Protein AF-A0A951XBA9-F1 (afdb_monomer_lite)

Secondary structure (DSSP, 8-state):
---PPPPPHHHHHHHHHHHHHHHHHHHHH-SS--HHHHHHHHHHHHHHTT-----S---

Structure (mmCIF, N/CA/C/O backbone):
data_AF-A0A951XBA9-F1
#
_entry.id   AF-A0A951XBA9-F1
#
loop_
_atom_site.group_PDB
_atom_site.id
_atom_site.type_symbol
_atom_site.label_atom_id
_atom_site.label_alt_id
_atom_site.label_comp_id
_atom_site.label_asym_id
_atom_site.label_entity_id
_atom_site.label_seq_id
_atom_site.pdbx_PDB_ins_code
_atom_site.Cartn_x
_atom_site.Cartn_y
_atom_site.Cartn_z
_atom_site.occupancy
_atom_site.B_iso_or_equiv
_atom_site.auth_seq_id
_atom_site.auth_comp_id
_atom_site.auth_asym_id
_atom_site.auth_atom_id
_atom_site.pdbx_PDB_model_num
ATOM 1 N N . MET A 1 1 ? -5.505 22.770 20.042 1.00 48.09 1 MET A N 1
ATOM 2 C CA . MET A 1 1 ? -5.096 21.402 19.663 1.00 48.09 1 MET A CA 1
ATOM 3 C C . MET A 1 1 ? -6.197 20.855 18.782 1.00 48.09 1 MET A C 1
ATOM 5 O O . MET A 1 1 ? -7.322 20.770 19.258 1.00 48.09 1 MET A O 1
ATOM 9 N N . ASN A 1 2 ? -5.922 20.616 17.499 1.00 59.72 2 ASN A N 1
ATOM 10 C CA . ASN A 1 2 ? -6.937 20.093 16.584 1.00 59.72 2 ASN A CA 1
ATOM 11 C C . ASN A 1 2 ? -7.318 18.685 17.044 1.00 59.72 2 ASN A C 1
ATOM 13 O O . ASN A 1 2 ? -6.455 17.815 17.139 1.00 59.72 2 ASN A O 1
ATOM 17 N N . GLN A 1 3 ? -8.591 18.493 17.384 1.00 63.62 3 GLN A N 1
ATOM 18 C CA . GLN A 1 3 ? -9.144 17.167 17.613 1.00 63.62 3 GLN A CA 1
ATOM 19 C C . GLN A 1 3 ? -9.329 16.524 16.241 1.00 63.62 3 GLN A C 1
ATOM 21 O O . GLN A 1 3 ? -10.178 16.959 15.470 1.00 63.62 3 GLN A O 1
ATOM 26 N N . PHE A 1 4 ? -8.490 15.546 15.913 1.00 79.25 4 PHE A N 1
ATOM 27 C CA . PHE A 1 4 ? -8.728 14.694 14.756 1.00 79.25 4 PHE A CA 1
ATOM 28 C C . PHE A 1 4 ? -9.776 13.659 15.150 1.00 79.25 4 PHE A C 1
ATOM 30 O O . PHE A 1 4 ? -9.626 12.981 16.168 1.00 79.25 4 PHE A O 1
ATOM 37 N N . GLU A 1 5 ? -10.846 13.563 14.367 1.00 83.81 5 GLU A N 1
ATOM 38 C CA . GLU A 1 5 ? -11.814 12.486 14.526 1.00 83.81 5 GLU A CA 1
ATOM 39 C C . GLU A 1 5 ? -11.140 11.141 14.238 1.00 83.81 5 GLU A C 1
ATOM 41 O O . GLU A 1 5 ? -10.289 11.015 13.353 1.00 83.81 5 GLU A O 1
ATOM 46 N N . LYS A 1 6 ? -11.493 10.130 15.034 1.00 87.75 6 LYS A N 1
ATOM 47 C CA . LYS A 1 6 ? -11.005 8.767 14.839 1.00 87.75 6 LYS A CA 1
ATOM 48 C C . LYS A 1 6 ? -11.609 8.223 13.543 1.00 87.75 6 LYS A C 1
ATOM 50 O O . LYS A 1 6 ? -12.829 8.200 13.413 1.00 87.75 6 LYS A O 1
ATOM 55 N N . ILE A 1 7 ? -10.761 7.742 12.635 1.00 90.25 7 ILE A N 1
ATOM 56 C CA . ILE A 1 7 ? -11.209 7.037 11.429 1.00 90.25 7 ILE A CA 1
ATOM 57 C C . ILE A 1 7 ? -11.989 5.771 11.801 1.00 90.25 7 ILE A C 1
ATOM 59 O O . ILE A 1 7 ? -11.741 5.149 12.843 1.00 90.25 7 ILE A O 1
ATOM 63 N N . SER A 1 8 ? -12.935 5.384 10.954 1.00 96.19 8 SER A N 1
ATOM 64 C CA . SER A 1 8 ? -13.666 4.133 11.130 1.00 96.19 8 SER A CA 1
ATOM 65 C C . SER A 1 8 ? -12.733 2.921 11.012 1.00 96.19 8 SER A C 1
ATOM 67 O O . SER A 1 8 ? -11.672 2.973 10.388 1.00 96.19 8 SER A O 1
ATOM 69 N N . GLU A 1 9 ? -13.138 1.796 11.604 1.00 96.06 9 GLU A N 1
ATOM 70 C CA . GLU A 1 9 ? -12.390 0.535 11.483 1.00 96.06 9 GLU A CA 1
ATOM 71 C C . GLU A 1 9 ? -12.283 0.069 10.025 1.00 96.06 9 GLU A C 1
ATOM 73 O O . GLU A 1 9 ? -11.281 -0.529 9.638 1.00 96.06 9 GLU A O 1
ATOM 78 N N . GLU A 1 10 ? -13.289 0.384 9.206 1.00 96.19 10 GLU A N 1
ATOM 79 C CA . GLU A 1 10 ? -13.295 0.047 7.786 1.00 96.19 10 GLU A CA 1
ATOM 80 C C . GLU A 1 10 ? -12.289 0.889 6.995 1.00 96.19 10 GLU A C 1
ATOM 82 O O . GLU A 1 10 ? -11.519 0.341 6.207 1.00 96.19 10 GLU A O 1
ATOM 87 N N . GLU A 1 11 ? -12.222 2.199 7.243 1.00 96.44 11 GLU A N 1
ATOM 88 C CA . GLU A 1 11 ? -11.212 3.068 6.627 1.00 96.44 11 GLU A CA 1
ATOM 89 C C . GLU A 1 11 ? -9.791 2.647 7.023 1.00 96.44 11 GLU A C 1
ATOM 91 O O . GLU A 1 11 ? -8.908 2.585 6.166 1.00 96.44 11 GLU A O 1
ATOM 96 N N . ASP A 1 12 ? -9.569 2.289 8.292 1.00 96.56 12 ASP A N 1
ATOM 97 C CA . ASP A 1 12 ? -8.279 1.773 8.769 1.00 96.56 12 ASP A CA 1
ATOM 98 C C . ASP A 1 12 ? -7.919 0.438 8.093 1.00 96.56 12 ASP A C 1
ATOM 100 O O . ASP A 1 12 ? -6.784 0.234 7.650 1.00 96.56 12 ASP A O 1
ATOM 104 N N . ARG A 1 13 ? -8.898 -0.463 7.940 1.00 97.50 13 ARG A N 1
ATOM 105 C CA . ARG A 1 13 ? -8.725 -1.748 7.249 1.00 97.50 13 ARG A CA 1
ATOM 106 C C . ARG A 1 13 ? -8.366 -1.558 5.775 1.00 97.50 13 ARG A C 1
ATOM 108 O O . ARG A 1 13 ? -7.431 -2.204 5.293 1.00 97.50 13 ARG A O 1
ATOM 115 N N . ILE A 1 14 ? -9.077 -0.679 5.071 1.00 97.75 14 ILE A N 1
ATOM 116 C CA . ILE A 1 14 ? -8.812 -0.346 3.665 1.00 97.75 14 ILE A CA 1
ATOM 117 C C . ILE A 1 14 ? -7.425 0.293 3.532 1.00 97.75 14 ILE A C 1
ATOM 119 O O . ILE A 1 14 ? -6.615 -0.151 2.716 1.00 97.75 14 ILE A O 1
ATOM 123 N N . GLY A 1 15 ? -7.112 1.288 4.367 1.00 97.88 15 GLY A N 1
ATOM 124 C CA . GLY A 1 15 ? -5.830 1.992 4.344 1.00 97.88 15 GLY A CA 1
ATOM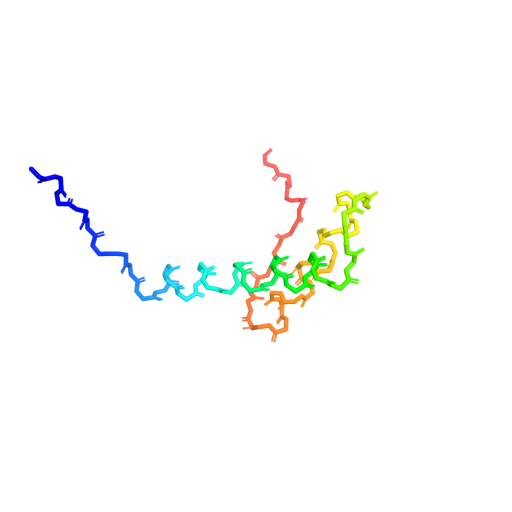 125 C C . GLY A 1 15 ? -4.641 1.054 4.556 1.00 97.88 15 GLY A C 1
ATOM 126 O O . GLY A 1 15 ? -3.681 1.085 3.784 1.00 97.88 15 GLY A O 1
ATOM 127 N N . LYS A 1 16 ? -4.728 0.148 5.538 1.00 98.12 16 LYS A N 1
ATOM 128 C CA . LYS A 1 16 ? -3.704 -0.881 5.780 1.00 98.12 16 LYS A CA 1
ATOM 129 C C . LYS A 1 16 ? -3.487 -1.778 4.566 1.00 98.12 16 LYS A C 1
ATOM 131 O O . LYS A 1 16 ? -2.343 -2.057 4.214 1.00 98.12 16 LYS A O 1
ATOM 136 N N . ALA A 1 17 ? -4.559 -2.216 3.909 1.00 98.56 17 ALA A N 1
ATOM 137 C CA . ALA A 1 17 ? -4.450 -3.059 2.722 1.00 98.56 17 ALA A CA 1
ATOM 138 C C . ALA A 1 17 ? -3.774 -2.333 1.549 1.00 98.56 17 ALA A C 1
ATOM 140 O O . ALA A 1 17 ? -2.905 -2.911 0.898 1.00 98.56 17 ALA A O 1
ATOM 141 N N . ILE A 1 18 ? -4.122 -1.062 1.327 1.00 98.38 18 ILE A N 1
ATOM 142 C CA . ILE A 1 18 ? -3.507 -0.196 0.310 1.00 98.38 18 ILE A CA 1
ATOM 143 C C . ILE A 1 18 ? -2.007 -0.043 0.573 1.00 98.38 18 ILE A C 1
ATOM 145 O O . ILE A 1 18 ? -1.202 -0.299 -0.320 1.00 98.38 18 ILE A O 1
ATOM 149 N N . VAL A 1 19 ? -1.613 0.327 1.794 1.00 98.50 19 VAL A N 1
ATOM 150 C CA . VAL A 1 19 ? -0.195 0.538 2.135 1.00 98.50 19 VAL A CA 1
ATOM 151 C C . VAL A 1 19 ? 0.604 -0.757 1.993 1.00 98.50 19 VAL A C 1
ATOM 153 O O . VAL A 1 19 ? 1.666 -0.749 1.373 1.00 98.50 19 VAL A O 1
ATOM 156 N N . ASN A 1 20 ? 0.078 -1.877 2.494 1.00 98.56 20 ASN A N 1
ATOM 157 C CA . ASN A 1 20 ? 0.743 -3.175 2.385 1.00 98.56 20 ASN A CA 1
ATOM 158 C C . ASN A 1 20 ? 0.910 -3.608 0.924 1.00 98.56 20 ASN A C 1
ATOM 160 O O . ASN A 1 20 ? 1.997 -4.016 0.527 1.00 98.56 20 ASN A O 1
ATOM 164 N N . ALA A 1 21 ? -0.137 -3.490 0.103 1.00 98.50 21 ALA A N 1
ATOM 165 C CA . ALA A 1 21 ? -0.052 -3.851 -1.308 1.00 98.50 21 ALA A CA 1
ATOM 166 C C . ALA A 1 21 ? 0.944 -2.956 -2.067 1.00 98.50 21 ALA A C 1
ATOM 168 O O . ALA A 1 21 ? 1.714 -3.460 -2.878 1.00 98.50 21 ALA A O 1
ATOM 169 N N . ALA A 1 22 ? 0.985 -1.651 -1.786 1.00 98.00 22 ALA A N 1
ATOM 170 C CA . ALA A 1 22 ? 1.923 -0.737 -2.436 1.00 98.00 22 ALA A CA 1
ATOM 171 C C . ALA A 1 22 ? 3.373 -1.042 -2.033 1.00 98.00 22 ALA A C 1
ATOM 173 O O . ALA A 1 22 ? 4.262 -1.060 -2.886 1.00 98.00 22 ALA A O 1
ATOM 174 N N . TYR A 1 23 ? 3.594 -1.332 -0.747 1.00 98.31 23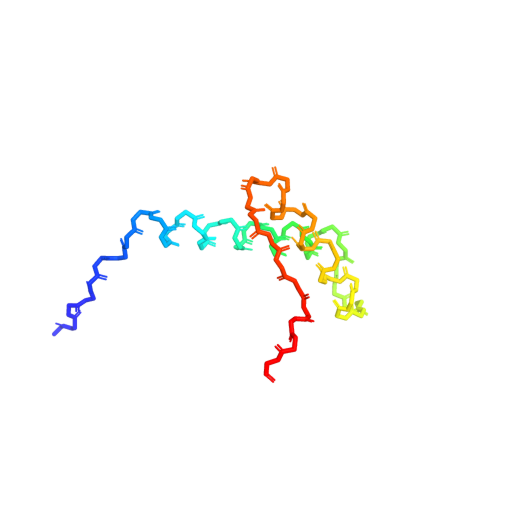 TYR A N 1
ATOM 175 C CA . TYR A 1 23 ? 4.894 -1.734 -0.225 1.00 98.31 23 TYR A CA 1
ATOM 176 C C . TYR A 1 23 ? 5.396 -3.023 -0.881 1.00 98.31 23 TYR A C 1
ATOM 178 O O . TYR A 1 23 ? 6.514 -3.040 -1.387 1.00 98.31 23 TYR A O 1
ATOM 186 N N . GLU A 1 24 ? 4.573 -4.074 -0.935 1.00 98.38 24 GLU A N 1
ATOM 187 C CA . GLU A 1 24 ? 4.968 -5.348 -1.547 1.00 98.38 24 GLU A CA 1
ATOM 188 C C . GLU A 1 24 ? 5.252 -5.198 -3.048 1.00 98.38 24 GLU A C 1
ATOM 190 O O . GLU A 1 24 ? 6.264 -5.701 -3.527 1.00 98.38 24 GLU A O 1
ATOM 195 N N . VAL A 1 25 ? 4.436 -4.440 -3.796 1.00 97.94 25 VAL A N 1
ATOM 196 C CA . VAL A 1 25 ? 4.727 -4.165 -5.217 1.00 97.94 25 VAL A CA 1
ATOM 197 C C . VAL A 1 25 ? 6.076 -3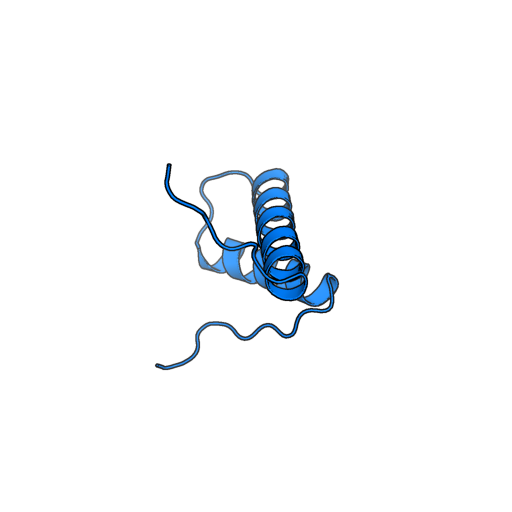.468 -5.373 1.00 97.94 25 VAL A C 1
ATOM 199 O O . VAL A 1 25 ? 6.885 -3.881 -6.202 1.00 97.94 25 VAL A O 1
ATOM 202 N N . HIS A 1 26 ? 6.339 -2.425 -4.583 1.00 97.38 26 HIS A N 1
ATOM 203 C CA . HIS A 1 26 ? 7.589 -1.680 -4.684 1.00 97.38 26 HIS A CA 1
ATOM 204 C C . HIS A 1 26 ? 8.806 -2.516 -4.270 1.00 97.38 26 HIS A C 1
ATOM 206 O O . HIS A 1 26 ? 9.846 -2.448 -4.921 1.00 97.38 26 HIS A O 1
ATOM 212 N N . LYS A 1 27 ? 8.672 -3.318 -3.212 1.00 97.81 27 LYS A N 1
ATOM 213 C CA . LYS A 1 27 ? 9.723 -4.206 -2.709 1.00 97.81 27 LYS A CA 1
ATOM 214 C C . LYS A 1 27 ? 10.114 -5.267 -3.737 1.00 97.81 27 LYS A C 1
ATOM 216 O O . LYS A 1 27 ? 11.303 -5.507 -3.919 1.00 97.81 27 LYS A O 1
ATOM 221 N N . GLU A 1 28 ? 9.136 -5.881 -4.401 1.00 97.38 28 GLU A N 1
ATOM 222 C CA . GLU A 1 28 ? 9.388 -6.959 -5.364 1.00 97.38 28 GLU A CA 1
ATOM 223 C C . GLU A 1 28 ? 9.841 -6.437 -6.735 1.00 97.38 28 GLU A C 1
ATOM 225 O O . GLU A 1 28 ? 10.706 -7.035 -7.372 1.00 97.38 28 GLU A O 1
ATOM 230 N N . LEU A 1 29 ? 9.273 -5.323 -7.211 1.00 96.31 29 LEU A N 1
ATOM 231 C CA . LEU A 1 29 ? 9.550 -4.811 -8.559 1.00 96.31 29 LEU A CA 1
ATOM 232 C C . LEU A 1 29 ? 10.669 -3.767 -8.614 1.00 96.31 29 LEU A C 1
ATOM 234 O O . LEU A 1 29 ? 11.292 -3.592 -9.662 1.00 96.31 29 LEU A O 1
ATOM 238 N N . GLY A 1 30 ? 10.906 -3.048 -7.518 1.00 93.81 30 GLY A N 1
ATOM 239 C CA . GLY A 1 30 ? 11.792 -1.892 -7.500 1.00 93.81 30 GLY A CA 1
ATOM 240 C C . GLY A 1 30 ? 11.270 -0.700 -8.325 1.00 93.81 30 GLY A C 1
ATOM 241 O O . GLY A 1 30 ? 10.216 -0.759 -8.971 1.00 93.81 30 GLY A O 1
ATOM 242 N N . PRO A 1 31 ? 11.974 0.442 -8.289 1.00 93.25 31 PRO A N 1
ATOM 243 C CA . PRO A 1 31 ? 11.578 1.648 -9.017 1.00 93.25 31 PRO A CA 1
ATOM 244 C C . PRO A 1 31 ? 11.804 1.525 -10.538 1.00 93.25 31 PRO A C 1
ATOM 246 O O . PRO A 1 31 ? 12.652 0.763 -10.991 1.00 93.25 31 PRO A O 1
ATOM 249 N N . GLY A 1 32 ? 11.105 2.346 -11.335 1.00 89.94 32 GLY A N 1
ATOM 250 C CA . GLY A 1 32 ? 11.423 2.568 -12.759 1.00 89.94 32 GLY A CA 1
ATOM 251 C C . GLY A 1 32 ? 10.586 1.795 -13.785 1.00 89.94 32 GLY A C 1
ATOM 252 O O . GLY A 1 32 ? 10.845 1.908 -14.981 1.00 89.94 32 GLY A O 1
ATOM 253 N N . LEU A 1 33 ? 9.571 1.042 -13.352 1.00 93.19 33 LEU A N 1
ATOM 254 C CA . LEU A 1 33 ? 8.613 0.406 -14.263 1.00 93.19 33 LEU A CA 1
ATOM 255 C C . LEU A 1 33 ? 7.455 1.340 -14.630 1.00 93.19 33 LEU A C 1
ATOM 257 O O . LEU A 1 33 ? 7.181 2.333 -13.957 1.00 93.19 33 LEU A O 1
ATOM 261 N N . LEU A 1 34 ? 6.750 0.982 -15.703 1.00 96.06 34 LEU A N 1
ATOM 262 C CA . LEU A 1 34 ? 5.554 1.691 -16.148 1.00 96.06 34 LEU A CA 1
ATOM 263 C C . LEU A 1 34 ? 4.431 1.589 -15.110 1.00 96.06 34 LEU A C 1
ATOM 265 O O . LEU A 1 34 ? 4.215 0.529 -14.517 1.00 96.06 34 LEU A O 1
ATOM 269 N N . GLU A 1 35 ? 3.639 2.656 -15.002 1.00 94.75 35 GLU A N 1
ATOM 270 C CA . GLU A 1 35 ? 2.447 2.726 -14.148 1.00 94.75 35 GLU A CA 1
ATOM 271 C C . GLU A 1 35 ? 1.524 1.518 -14.347 1.00 94.75 35 GLU A C 1
ATOM 273 O O . GLU A 1 35 ? 1.099 0.895 -13.381 1.00 94.75 35 GLU A O 1
ATOM 278 N N . LYS A 1 36 ? 1.289 1.109 -15.600 1.00 96.06 36 LYS A N 1
ATOM 279 C CA . LYS A 1 36 ? 0.435 -0.042 -15.924 1.00 96.06 36 LYS A CA 1
ATOM 280 C C . LYS A 1 36 ? 0.903 -1.344 -15.264 1.00 96.06 36 LYS A C 1
ATOM 282 O O . LYS A 1 36 ? 0.073 -2.175 -14.910 1.00 96.06 36 LYS A O 1
ATOM 287 N N . VAL A 1 37 ? 2.214 -1.544 -15.113 1.00 96.19 37 VAL A N 1
ATOM 288 C CA . VAL A 1 37 ? 2.760 -2.740 -14.452 1.00 96.19 37 VAL A CA 1
ATOM 289 C C . VAL A 1 37 ? 2.495 -2.665 -12.952 1.00 96.19 37 VAL A C 1
ATOM 291 O O . VAL A 1 37 ? 1.961 -3.614 -12.379 1.00 96.19 37 VAL 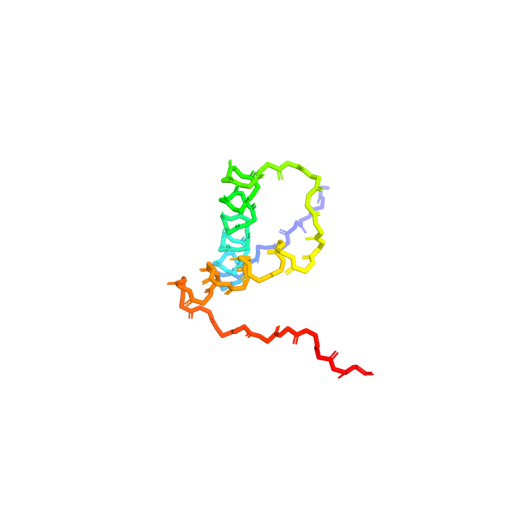A O 1
ATOM 294 N N . TYR A 1 38 ? 2.779 -1.510 -12.347 1.00 97.00 38 TYR A N 1
ATOM 295 C CA . TYR A 1 38 ? 2.472 -1.238 -10.945 1.00 97.00 38 TYR A CA 1
ATOM 296 C C . TYR A 1 38 ? 0.982 -1.437 -10.642 1.00 97.00 38 TYR A C 1
ATOM 298 O O . TYR A 1 38 ? 0.643 -2.164 -9.713 1.00 97.00 38 TYR A O 1
ATOM 306 N N . GLU A 1 39 ? 0.094 -0.868 -11.458 1.00 96.94 39 GLU A N 1
ATOM 307 C CA . GLU A 1 39 ? -1.358 -0.975 -11.304 1.00 96.94 39 GLU A CA 1
ATOM 308 C C . GLU A 1 39 ? -1.830 -2.437 -11.358 1.00 96.94 39 GLU A C 1
ATOM 310 O O . GLU A 1 39 ? -2.577 -2.877 -10.485 1.00 96.94 39 GLU A O 1
ATOM 315 N N . VAL A 1 40 ? -1.375 -3.222 -12.345 1.00 97.38 40 VAL A N 1
ATOM 316 C CA . VAL A 1 40 ? -1.751 -4.643 -12.472 1.00 97.38 40 VAL A CA 1
ATOM 317 C C . VAL A 1 40 ? -1.380 -5.423 -11.208 1.00 97.38 40 VAL A C 1
ATOM 319 O O . VAL A 1 40 ? -2.220 -6.152 -10.673 1.00 97.38 40 VAL A O 1
ATOM 322 N N . CYS A 1 41 ? -0.147 -5.268 -10.720 1.00 97.81 41 CYS A N 1
ATOM 323 C CA . CYS A 1 41 ? 0.335 -5.962 -9.526 1.00 97.81 41 CYS A CA 1
ATOM 324 C C . CYS A 1 41 ? -0.382 -5.478 -8.260 1.00 97.81 41 CYS A C 1
ATOM 326 O O . CYS A 1 41 ? -0.789 -6.288 -7.427 1.00 97.81 41 CYS A O 1
ATOM 328 N N . PHE A 1 42 ? -0.611 -4.173 -8.146 1.0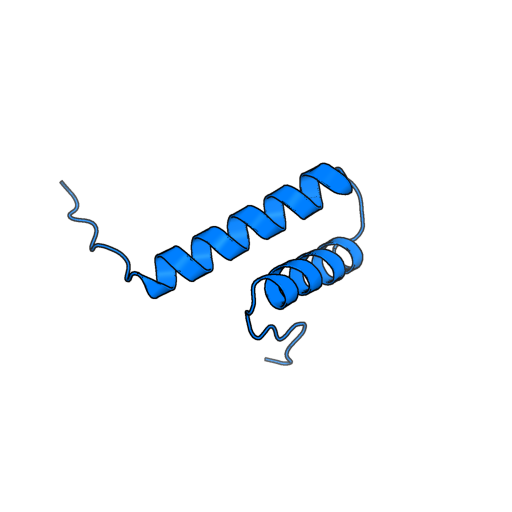0 98.06 42 PHE A N 1
ATOM 329 C CA . PHE A 1 42 ? -1.298 -3.570 -7.012 1.00 98.06 42 PHE A CA 1
ATOM 330 C C . PHE A 1 42 ? -2.750 -4.055 -6.904 1.00 98.06 42 PHE A C 1
ATOM 332 O O . PHE A 1 42 ? -3.165 -4.559 -5.859 1.00 98.06 42 PHE A O 1
ATOM 339 N N . CYS A 1 43 ? -3.500 -4.027 -8.011 1.00 98.25 43 CYS A N 1
ATOM 340 C CA . CYS A 1 43 ? -4.853 -4.580 -8.064 1.00 98.25 43 CYS A CA 1
ATOM 341 C C . CYS A 1 43 ? -4.875 -6.088 -7.779 1.00 98.25 43 CYS A C 1
ATOM 343 O O . CYS A 1 43 ? -5.819 -6.575 -7.159 1.00 98.25 43 CYS A O 1
ATOM 345 N N . HIS A 1 44 ? -3.865 -6.843 -8.225 1.00 98.19 44 HIS A N 1
ATOM 346 C CA . HIS A 1 44 ? -3.764 -8.272 -7.927 1.00 98.19 44 HIS A CA 1
ATOM 347 C C . HIS A 1 44 ? -3.640 -8.533 -6.418 1.00 98.19 44 HIS A C 1
ATOM 349 O O . HIS A 1 44 ? -4.369 -9.371 -5.885 1.00 98.19 44 HIS A O 1
ATOM 355 N N . LEU A 1 45 ? -2.775 -7.792 -5.718 1.00 98.44 45 LEU A N 1
ATOM 356 C CA . LEU A 1 45 ? -2.599 -7.943 -4.271 1.00 98.44 45 LEU A CA 1
ATOM 357 C C . LEU A 1 45 ? -3.843 -7.529 -3.481 1.00 98.44 45 LEU A C 1
ATOM 359 O O . LEU A 1 45 ? -4.247 -8.250 -2.571 1.00 98.44 45 LEU A O 1
ATOM 363 N N . LEU A 1 46 ? -4.491 -6.424 -3.854 1.00 98.62 46 LEU A N 1
ATOM 364 C CA . LEU A 1 46 ? -5.726 -5.983 -3.201 1.00 98.62 46 LEU A CA 1
ATOM 365 C C . LEU A 1 46 ? -6.865 -7.000 -3.373 1.00 98.62 46 LEU A C 1
ATOM 367 O O . LEU A 1 46 ? -7.548 -7.328 -2.403 1.00 98.62 46 LEU A O 1
ATOM 371 N N . ARG A 1 47 ? -7.017 -7.587 -4.568 1.00 98.50 47 ARG A N 1
ATOM 372 C CA . ARG A 1 47 ? -7.981 -8.680 -4.791 1.00 98.50 47 ARG A CA 1
ATOM 373 C C . ARG A 1 47 ? -7.650 -9.913 -3.957 1.00 98.50 47 ARG A C 1
ATOM 375 O O . ARG A 1 47 ? -8.546 -10.519 -3.379 1.00 98.50 47 ARG A O 1
ATOM 382 N N . LYS A 1 48 ? -6.366 -10.267 -3.839 1.00 98.06 48 LYS A N 1
ATOM 383 C CA . LYS A 1 48 ? -5.911 -11.371 -2.976 1.00 98.06 48 LYS A CA 1
ATOM 384 C C . LYS A 1 48 ? -6.189 -11.103 -1.491 1.00 98.06 48 LYS A C 1
ATOM 386 O O . LYS A 1 48 ? -6.437 -12.045 -0.747 1.00 98.06 48 LYS A O 1
ATOM 391 N N . ALA A 1 49 ? -6.193 -9.838 -1.077 1.00 97.50 49 ALA A N 1
ATOM 392 C CA . ALA A 1 49 ? -6.586 -9.405 0.262 1.00 97.50 49 ALA A CA 1
ATOM 393 C C . ALA A 1 49 ? -8.118 -9.338 0.470 1.00 97.50 49 ALA A C 1
ATOM 395 O O . ALA A 1 49 ? -8.569 -8.916 1.533 1.00 97.50 49 ALA A O 1
ATOM 396 N N . GLY A 1 50 ? -8.917 -9.771 -0.514 1.00 97.94 50 GLY A N 1
ATOM 397 C CA . GLY A 1 50 ? -10.375 -9.867 -0.414 1.00 97.94 50 GLY A CA 1
ATOM 398 C C . GLY A 1 50 ? -11.126 -8.581 -0.760 1.00 97.94 50 GLY A C 1
ATOM 399 O O . GLY A 1 50 ? -12.318 -8.492 -0.477 1.00 97.94 50 GLY A O 1
ATOM 400 N N . PHE A 1 51 ? -10.459 -7.587 -1.353 1.00 98.19 51 PHE A N 1
ATOM 401 C CA . PHE A 1 51 ? -11.115 -6.358 -1.792 1.00 98.19 51 PHE A CA 1
ATOM 402 C C . PHE A 1 51 ? -11.684 -6.501 -3.199 1.00 98.19 51 PHE A C 1
ATOM 404 O O . PHE A 1 51 ? -11.062 -7.087 -4.090 1.00 98.19 51 PHE A O 1
ATOM 411 N N . ASP A 1 52 ? -12.847 -5.894 -3.403 1.00 97.44 52 ASP A N 1
ATOM 412 C CA . ASP A 1 52 ? -13.371 -5.647 -4.734 1.00 97.44 52 ASP A CA 1
ATOM 413 C C . ASP A 1 52 ? -12.646 -4.442 -5.349 1.00 97.44 52 ASP A C 1
ATOM 415 O O . ASP A 1 52 ? -12.577 -3.366 -4.755 1.00 97.44 52 ASP A O 1
ATOM 419 N N . VAL A 1 53 ? -12.036 -4.643 -6.517 1.00 97.31 53 VAL A N 1
ATOM 420 C CA . VAL A 1 53 ? -11.123 -3.669 -7.127 1.00 97.31 53 VAL A CA 1
ATOM 421 C C . VAL A 1 53 ? -11.499 -3.443 -8.577 1.00 97.31 53 VAL A C 1
ATOM 423 O O . VAL A 1 53 ? -11.288 -4.304 -9.443 1.00 97.31 53 VAL A O 1
ATOM 426 N N . HIS A 1 54 ? -11.940 -2.220 -8.834 1.00 95.38 54 HIS A N 1
ATOM 427 C CA . HIS A 1 54 ? -12.179 -1.665 -10.154 1.00 95.38 54 HIS A CA 1
ATOM 428 C C . HIS A 1 54 ? -11.030 -0.724 -10.520 1.00 95.38 54 HIS A C 1
ATOM 430 O O . HIS A 1 54 ? -10.521 0.003 -9.671 1.00 95.38 54 HIS A O 1
ATOM 436 N N . ARG A 1 55 ? -10.598 -0.748 -11.781 1.00 93.38 55 ARG A N 1
ATOM 437 C CA . ARG A 1 55 ? -9.485 0.073 -12.274 1.00 93.38 55 ARG A CA 1
ATOM 438 C C . ARG A 1 55 ? -9.854 0.711 -13.602 1.00 93.38 55 ARG A C 1
ATOM 440 O O . ARG A 1 55 ? -10.617 0.111 -14.356 1.00 93.38 55 ARG A O 1
ATOM 447 N N . GLN A 1 56 ? -9.282 1.880 -13.879 1.00 91.19 56 GLN A N 1
ATOM 448 C CA . GLN A 1 56 ? -9.481 2.615 -15.134 1.00 91.19 56 GLN A CA 1
ATOM 449 C C . GLN A 1 56 ? -10.968 2.836 -15.475 1.00 91.19 56 GLN A C 1
ATOM 451 O O . GLN A 1 56 ? -11.408 2.580 -16.594 1.00 91.19 56 GLN A O 1
ATOM 456 N N . LEU A 1 57 ? -11.756 3.272 -14.487 1.00 91.88 57 LEU A N 1
ATOM 457 C CA . LEU A 1 57 ? -13.156 3.632 -14.703 1.00 91.88 57 LEU A CA 1
ATOM 458 C C . LEU A 1 57 ? -13.235 4.899 -15.565 1.00 91.88 57 LEU A C 1
ATOM 460 O O . LEU A 1 57 ? -12.475 5.841 -15.346 1.00 91.88 57 LEU A O 1
ATOM 464 N N . MET A 1 58 ? -14.156 4.924 -16.533 1.00 89.44 58 MET A N 1
ATOM 465 C CA . MET A 1 58 ? -14.534 6.185 -17.174 1.00 89.44 58 MET A CA 1
ATOM 466 C C . MET A 1 58 ? -15.307 7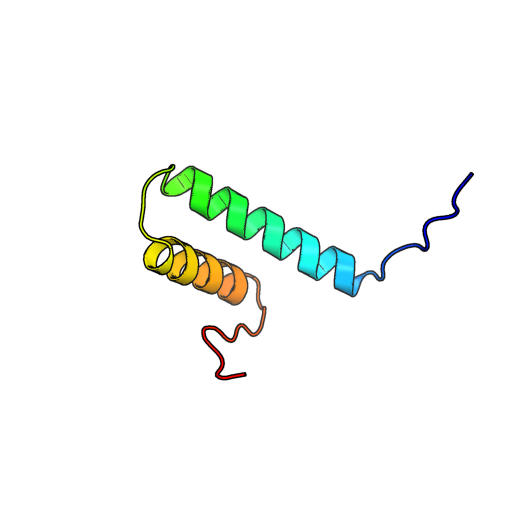.016 -16.154 1.00 89.44 58 MET A C 1
ATOM 468 O O . MET A 1 58 ? -16.261 6.514 -15.556 1.00 89.44 58 MET A O 1
ATOM 472 N N . VAL A 1 59 ? -14.856 8.250 -15.954 1.00 72.06 59 VAL A N 1
ATOM 473 C CA . VAL A 1 59 ? -15.464 9.230 -15.047 1.00 72.06 59 VAL A CA 1
ATOM 474 C C . VAL A 1 59 ? -16.236 10.254 -15.860 1.00 72.06 59 VAL A C 1
ATOM 476 O O . VAL A 1 59 ? -15.723 10.629 -16.940 1.00 72.06 59 VAL A O 1
#

Sequence (59 aa):
MNQFEKISEEEDRIGKAIVNAAYEVHKELGPGLLEKVYEVCFCHLLRKAGFDVHRQLMV

pLDDT: mean 93.41, std 9.78, range [48.09, 98.62]

Foldseek 3Di:
DDDDDDDDPVVVVVVVQQVVLLVVLCVVPPDDDDPVVSVVSSQVSSVVVVDDDDPDDDD

Radius of gyration: 14.2 Å; chains: 1; bounding box: 27×33×37 Å